Protein AF-A0A6B2CSM9-F1 (afdb_monomer_lite)

Structure (mmCIF, N/CA/C/O backbone):
data_AF-A0A6B2CSM9-F1
#
_entry.id   AF-A0A6B2CSM9-F1
#
loop_
_atom_site.group_PDB
_atom_site.id
_atom_site.type_symbol
_atom_site.label_atom_id
_atom_site.label_alt_id
_atom_site.label_comp_id
_atom_site.label_asym_id
_atom_site.label_entity_id
_atom_site.label_seq_id
_atom_site.pdbx_PDB_ins_code
_atom_site.Cartn_x
_atom_site.Cartn_y
_atom_site.Cartn_z
_atom_site.occupancy
_atom_site.B_iso_or_equiv
_atom_site.auth_seq_id
_atom_site.auth_comp_id
_atom_site.auth_asym_id
_atom_site.auth_atom_id
_atom_site.pdbx_PDB_model_num
ATOM 1 N N . ASP A 1 1 ? -30.050 -1.338 41.746 1.00 69.44 1 ASP A N 1
ATOM 2 C CA . ASP A 1 1 ? -28.692 -1.217 42.291 1.00 69.44 1 ASP A CA 1
ATOM 3 C C . ASP A 1 1 ? -27.949 -0.092 41.562 1.00 69.44 1 ASP A C 1
ATOM 5 O O . ASP A 1 1 ? -27.822 -0.172 40.341 1.00 69.44 1 ASP A O 1
ATOM 9 N N . PRO A 1 2 ? -27.566 1.001 42.246 1.00 74.75 2 PRO A N 1
ATOM 10 C CA . PRO A 1 2 ? -26.843 2.127 41.649 1.00 74.75 2 PRO A CA 1
ATOM 11 C C . PRO A 1 2 ? -25.490 1.728 41.043 1.00 74.75 2 PRO A C 1
ATOM 13 O O . PRO A 1 2 ? -25.093 2.294 40.026 1.00 74.75 2 PRO A O 1
ATOM 16 N N . PHE A 1 3 ? -24.815 0.724 41.611 1.00 78.69 3 PHE A N 1
ATOM 17 C CA . PHE A 1 3 ? -23.504 0.272 41.141 1.00 78.69 3 PHE A CA 1
ATOM 18 C C . PHE A 1 3 ? -23.590 -0.466 39.800 1.00 78.69 3 PHE A C 1
ATOM 20 O O . PHE A 1 3 ? -22.734 -0.284 38.938 1.00 78.69 3 PHE A O 1
ATOM 27 N N . ALA A 1 4 ? -24.677 -1.209 39.569 1.00 78.50 4 ALA A N 1
ATOM 28 C CA . ALA A 1 4 ? -24.918 -1.901 38.301 1.00 78.50 4 ALA A CA 1
ATOM 29 C C . ALA A 1 4 ? -25.088 -0.930 37.115 1.00 78.50 4 ALA A C 1
ATOM 31 O O . ALA A 1 4 ? -24.605 -1.201 36.018 1.00 78.50 4 ALA A O 1
ATOM 32 N N . LYS A 1 5 ? -25.724 0.230 37.339 1.00 80.25 5 LYS A N 1
ATOM 33 C CA . LYS A 1 5 ? -25.866 1.276 36.311 1.00 80.25 5 LYS A CA 1
ATOM 34 C C . LYS A 1 5 ? -24.530 1.943 35.986 1.00 80.25 5 LYS A C 1
ATOM 36 O O . LYS A 1 5 ? -24.262 2.220 34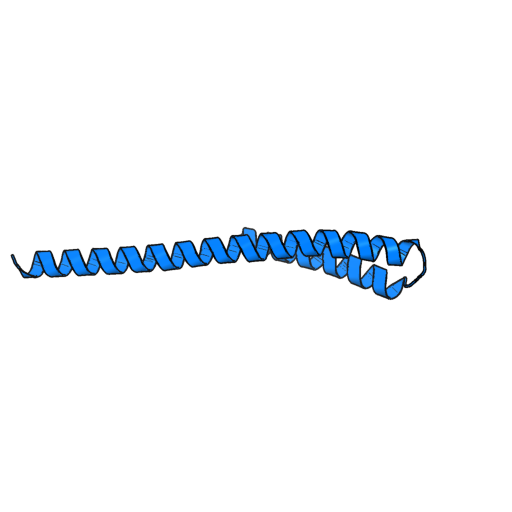.826 1.00 80.25 5 LYS A O 1
ATOM 41 N N . ILE A 1 6 ? -23.696 2.181 37.000 1.00 82.38 6 ILE A N 1
ATOM 42 C CA . ILE A 1 6 ? -22.354 2.750 36.811 1.00 82.38 6 ILE A CA 1
ATOM 43 C C . ILE A 1 6 ? -21.478 1.780 36.008 1.00 82.38 6 ILE A C 1
ATOM 45 O O . ILE A 1 6 ? -20.835 2.208 35.055 1.00 82.38 6 ILE A O 1
ATOM 49 N N . SER A 1 7 ? -21.515 0.482 36.332 1.00 86.38 7 SER A N 1
ATOM 50 C CA . SER A 1 7 ? -20.793 -0.553 35.577 1.00 86.38 7 SER A CA 1
ATOM 51 C C . SER A 1 7 ? -21.222 -0.592 34.109 1.00 86.38 7 SER A C 1
ATOM 53 O O . SER A 1 7 ? -20.373 -0.531 33.229 1.00 86.38 7 SER A O 1
ATOM 55 N N . GLN A 1 8 ? -22.532 -0.585 33.832 1.00 88.44 8 GLN A N 1
ATOM 56 C CA . GLN A 1 8 ? -23.045 -0.561 32.457 1.00 88.44 8 GLN A CA 1
ATOM 57 C C . GLN A 1 8 ? -22.576 0.663 31.666 1.00 88.44 8 GLN A C 1
ATOM 59 O O . GLN A 1 8 ? -22.210 0.532 30.500 1.00 88.44 8 GLN A O 1
ATOM 64 N N . THR A 1 9 ? -22.573 1.847 32.280 1.00 88.19 9 THR A N 1
ATOM 65 C CA . THR A 1 9 ? -22.091 3.065 31.617 1.00 88.19 9 THR A CA 1
ATOM 66 C C . THR A 1 9 ? -20.597 2.973 31.301 1.00 88.19 9 THR A C 1
ATOM 68 O O . THR A 1 9 ? -20.175 3.384 30.222 1.00 88.19 9 THR A O 1
ATOM 71 N N . ILE A 1 10 ? -19.791 2.414 32.210 1.00 90.38 10 ILE A N 1
ATOM 72 C CA . ILE A 1 10 ? -18.355 2.203 31.982 1.00 90.38 10 ILE A CA 1
ATOM 73 C C . ILE A 1 10 ? -18.135 1.227 30.820 1.00 90.38 10 ILE A C 1
ATOM 75 O O . ILE A 1 10 ? -17.369 1.537 29.909 1.00 90.38 10 ILE A O 1
ATOM 79 N N . ASP A 1 11 ? -18.854 0.105 30.793 1.00 92.50 11 ASP A N 1
ATOM 80 C CA . ASP A 1 11 ? -18.744 -0.894 29.723 1.00 92.50 11 ASP A CA 1
ATOM 81 C C . ASP A 1 11 ? -19.143 -0.319 28.356 1.00 92.50 11 ASP A C 1
ATOM 83 O O . ASP A 1 11 ? -18.488 -0.579 27.344 1.00 92.50 11 ASP A O 1
ATOM 87 N N . GLN A 1 12 ? -20.176 0.528 28.314 1.00 92.31 12 GLN A N 1
ATOM 88 C CA . GLN A 1 12 ? -20.583 1.231 27.095 1.00 92.31 12 GLN A CA 1
ATOM 89 C C . GLN A 1 12 ? -19.501 2.193 26.591 1.00 92.31 12 GLN A C 1
ATOM 91 O O . GLN A 1 12 ? -19.236 2.238 25.389 1.00 92.31 12 GLN A O 1
ATOM 96 N N . ILE A 1 13 ? -18.849 2.935 27.492 1.00 92.69 13 ILE A N 1
ATOM 97 C CA . ILE A 1 13 ? -17.756 3.846 27.129 1.00 92.69 13 ILE A CA 1
ATOM 98 C C . ILE A 1 13 ? -16.555 3.057 26.603 1.00 92.69 13 ILE A C 1
ATOM 100 O O . ILE A 1 13 ? -16.015 3.407 25.556 1.00 92.69 13 ILE A O 1
ATOM 104 N N . LEU A 1 14 ? -16.162 1.978 27.286 1.00 93.25 14 LEU A N 1
ATOM 105 C CA . LEU A 1 14 ? -15.055 1.122 26.856 1.00 93.25 14 LEU A CA 1
ATOM 106 C C . LEU A 1 14 ? -15.323 0.515 25.476 1.00 93.25 14 LEU A C 1
ATOM 108 O O . LEU A 1 14 ? -14.459 0.568 24.604 1.00 93.25 14 LEU A O 1
ATOM 112 N N . THR A 1 15 ? -16.546 0.039 25.244 1.00 95.44 15 THR A N 1
ATOM 113 C CA . THR A 1 15 ? -16.966 -0.493 23.941 1.00 95.44 15 THR A CA 1
ATOM 114 C C . THR A 1 15 ? -16.932 0.587 22.857 1.00 95.44 15 THR A C 1
ATOM 116 O O . THR A 1 15 ? -16.469 0.350 21.745 1.00 95.44 15 THR A O 1
ATOM 119 N N . SER A 1 16 ? -17.390 1.805 23.166 1.00 93.00 16 SER A N 1
ATOM 120 C CA . SER A 1 16 ? -17.349 2.919 22.216 1.00 93.00 16 SER A CA 1
ATOM 121 C C . SER A 1 16 ? -15.919 3.340 21.874 1.00 93.00 16 SER A C 1
ATOM 123 O O . SER A 1 16 ? -15.656 3.709 20.730 1.00 93.00 16 SER A O 1
ATOM 125 N N . LEU A 1 17 ? -15.005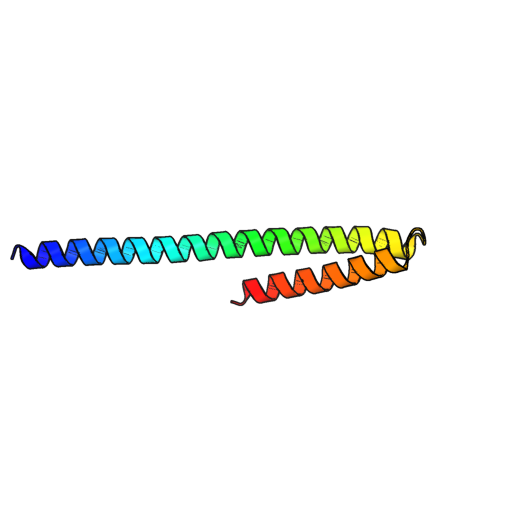 3.304 22.847 1.00 94.81 17 LEU A N 1
ATOM 126 C CA . LEU A 1 17 ? -13.591 3.601 22.631 1.00 94.81 17 LEU A CA 1
ATOM 127 C C . LEU A 1 17 ? -12.924 2.536 21.763 1.00 94.81 17 LEU A C 1
ATOM 129 O O . LEU A 1 17 ? -12.214 2.891 20.826 1.00 94.81 17 LEU A O 1
ATOM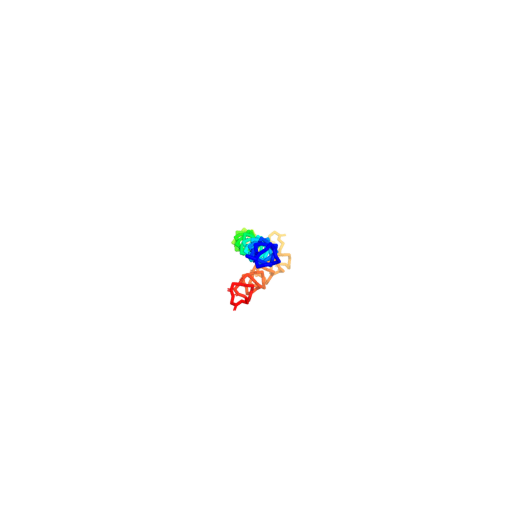 133 N N . ASP A 1 18 ? -13.186 1.256 22.025 1.00 94.81 18 ASP A N 1
ATOM 134 C CA . ASP A 1 18 ? -12.649 0.167 21.207 1.00 94.81 18 ASP A CA 1
ATOM 135 C C . ASP A 1 18 ? -13.152 0.278 19.760 1.00 94.81 18 ASP A C 1
ATOM 137 O O . ASP A 1 18 ? -12.359 0.337 18.822 1.00 94.81 18 ASP A O 1
ATOM 141 N N . ASN A 1 19 ? -14.457 0.490 19.570 1.00 95.19 19 ASN A N 1
ATOM 142 C CA . ASN A 1 19 ? -15.038 0.720 18.244 1.00 95.19 19 ASN A CA 1
ATOM 143 C C . ASN A 1 19 ? -14.420 1.931 17.529 1.00 95.19 19 ASN A C 1
ATOM 145 O O . ASN A 1 19 ? -14.181 1.889 16.323 1.00 95.19 19 ASN A O 1
ATOM 149 N N . PHE A 1 20 ? -14.149 3.021 18.250 1.00 94.88 20 PHE A N 1
ATOM 150 C CA . PHE A 1 20 ? -13.481 4.188 17.679 1.00 94.88 20 PHE A CA 1
ATOM 151 C C . PHE A 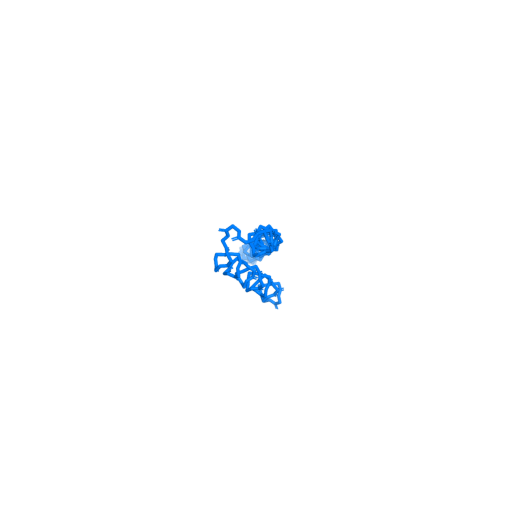1 20 ? -12.055 3.861 17.218 1.00 94.88 20 PHE A C 1
ATOM 153 O O . PHE A 1 20 ? -11.674 4.225 16.105 1.00 94.88 20 PHE A O 1
ATOM 160 N N . LEU A 1 21 ? -11.281 3.140 18.033 1.00 94.88 21 LEU A N 1
ATOM 161 C CA . LEU A 1 21 ? -9.919 2.730 17.689 1.00 94.88 21 LEU A CA 1
ATOM 162 C C . LEU A 1 21 ? -9.891 1.766 16.496 1.00 94.88 21 LEU A C 1
ATOM 164 O O . LEU A 1 21 ? -9.050 1.927 15.609 1.00 94.88 21 LEU A O 1
ATOM 168 N N . GLN A 1 22 ? -10.829 0.817 16.427 1.00 94.69 22 GLN A N 1
ATOM 169 C CA . GLN A 1 22 ? -10.971 -0.084 15.279 1.00 94.69 22 GLN A CA 1
ATOM 170 C C . GLN A 1 22 ? -11.320 0.688 14.002 1.00 94.69 22 GLN A C 1
ATOM 172 O O . GLN A 1 22 ? -10.646 0.528 12.986 1.00 94.69 22 GLN A O 1
ATOM 177 N N . ASN A 1 23 ? -12.295 1.601 14.063 1.00 94.69 23 ASN A N 1
ATOM 178 C CA . ASN A 1 23 ? -12.663 2.434 12.916 1.00 94.69 23 ASN A CA 1
ATOM 179 C C . ASN A 1 23 ? -11.491 3.301 12.435 1.00 94.69 23 ASN A C 1
ATOM 181 O O . ASN A 1 23 ? -11.239 3.395 11.235 1.00 94.69 23 ASN A O 1
ATOM 185 N N . LEU A 1 24 ? -10.732 3.911 13.353 1.00 93.69 24 LEU A N 1
ATOM 186 C CA . LEU A 1 24 ? -9.533 4.669 12.987 1.00 93.69 24 LEU A CA 1
ATOM 187 C C . LEU A 1 24 ? -8.485 3.787 12.304 1.00 93.69 24 LEU A C 1
ATOM 189 O O . LEU A 1 24 ? -7.914 4.196 11.290 1.00 93.69 24 LEU A O 1
ATOM 193 N N . LYS A 1 25 ? -8.248 2.581 12.831 1.00 92.69 25 LYS A N 1
ATOM 194 C CA . LYS A 1 25 ? -7.335 1.606 12.227 1.00 92.69 25 LYS A CA 1
ATOM 195 C C . LYS A 1 25 ? -7.769 1.274 10.797 1.00 92.69 25 LYS A C 1
ATOM 197 O O . LYS A 1 25 ? -6.935 1.320 9.893 1.00 92.69 25 LYS A O 1
ATOM 202 N N . GLU A 1 26 ? -9.048 0.985 10.571 1.00 93.38 26 GLU A N 1
ATOM 203 C CA . GLU A 1 26 ? -9.569 0.649 9.240 1.00 93.38 26 GLU A CA 1
ATOM 204 C C . GLU A 1 26 ? -9.488 1.814 8.251 1.00 93.38 26 GLU A C 1
ATOM 206 O O . GLU A 1 26 ? -9.049 1.635 7.110 1.00 93.38 26 GLU A O 1
ATOM 211 N N . VAL A 1 27 ? -9.852 3.025 8.680 1.00 94.62 27 VAL A N 1
ATOM 212 C CA . VAL A 1 27 ? -9.774 4.225 7.834 1.00 94.62 27 VAL A CA 1
ATOM 213 C C . VAL A 1 27 ? -8.329 4.503 7.426 1.00 94.62 27 VAL A C 1
ATOM 215 O O . VAL A 1 27 ? -8.062 4.766 6.247 1.00 94.62 27 VAL A O 1
ATOM 218 N N . LEU A 1 28 ? -7.389 4.399 8.372 1.00 92.06 28 LEU A N 1
ATOM 219 C CA . LEU A 1 28 ? -5.967 4.604 8.114 1.00 92.06 28 LEU A CA 1
ATOM 220 C C . LEU A 1 28 ? -5.415 3.539 7.162 1.00 92.06 28 LEU A C 1
ATOM 222 O O . LEU A 1 28 ? -4.755 3.873 6.178 1.00 92.06 28 LEU A O 1
ATOM 226 N N . LYS A 1 29 ? -5.741 2.266 7.408 1.00 94.31 29 LYS A N 1
ATOM 227 C CA . LYS A 1 29 ? -5.375 1.136 6.546 1.00 94.31 29 LYS A CA 1
ATOM 228 C C . LYS A 1 29 ? -5.867 1.351 5.114 1.00 94.31 29 LYS A C 1
ATOM 230 O O . LYS A 1 29 ? -5.101 1.182 4.164 1.00 94.31 29 LYS A O 1
ATOM 235 N N . THR A 1 30 ? -7.114 1.789 4.962 1.00 94.12 30 THR A N 1
ATOM 236 C CA . THR A 1 30 ? -7.735 2.071 3.662 1.00 94.12 30 THR A CA 1
ATOM 237 C C . THR A 1 30 ? -7.014 3.199 2.928 1.00 94.12 30 THR A C 1
ATOM 239 O O . THR A 1 30 ? -6.666 3.052 1.756 1.00 94.12 30 THR A O 1
ATOM 242 N N . HIS A 1 31 ? -6.734 4.311 3.614 1.00 94.50 31 HIS A N 1
ATOM 243 C CA . HIS A 1 31 ? -6.060 5.458 3.004 1.00 94.50 31 HIS A CA 1
ATOM 244 C C . HIS A 1 31 ? -4.622 5.140 2.605 1.00 94.50 31 HIS A C 1
ATOM 246 O O . HIS A 1 31 ? -4.233 5.434 1.475 1.00 94.50 31 HIS A O 1
ATOM 252 N N . ILE A 1 32 ? -3.846 4.501 3.486 1.00 93.06 32 ILE A N 1
ATOM 253 C CA . ILE A 1 32 ? -2.465 4.115 3.175 1.00 93.06 32 ILE A CA 1
ATOM 254 C C . ILE A 1 32 ? -2.447 3.163 1.979 1.00 93.06 32 ILE A C 1
ATOM 256 O O . ILE A 1 32 ? -1.702 3.392 1.031 1.00 93.06 32 ILE A O 1
ATOM 260 N N . THR A 1 33 ? -3.321 2.154 1.967 1.00 95.19 33 THR A N 1
ATOM 261 C CA . THR A 1 33 ? -3.429 1.208 0.847 1.00 95.19 33 THR A CA 1
ATOM 262 C C . THR A 1 33 ? -3.761 1.924 -0.462 1.00 95.19 33 THR A C 1
ATOM 264 O O . THR A 1 33 ? -3.107 1.691 -1.478 1.00 95.19 33 THR A O 1
ATOM 267 N N . SER A 1 34 ? -4.751 2.820 -0.445 1.00 95.31 34 SER A N 1
ATOM 268 C CA . SER A 1 34 ? -5.173 3.581 -1.625 1.00 95.31 34 SER A CA 1
ATOM 269 C C . SER A 1 34 ? -4.050 4.474 -2.169 1.00 95.31 34 SER A C 1
ATOM 271 O O . SER A 1 34 ? -3.743 4.437 -3.366 1.00 95.31 34 SER A O 1
ATOM 273 N N . ILE A 1 35 ? -3.370 5.217 -1.290 1.00 94.94 35 ILE A N 1
ATOM 274 C CA . ILE A 1 35 ? -2.249 6.091 -1.657 1.00 94.94 35 ILE A CA 1
ATOM 275 C C . ILE A 1 35 ? -1.087 5.264 -2.211 1.00 94.94 35 ILE A C 1
ATOM 277 O O . ILE A 1 35 ? -0.567 5.588 -3.278 1.00 94.94 35 ILE A O 1
ATOM 281 N N . SER A 1 36 ? -0.705 4.172 -1.543 1.00 95.94 36 SER A N 1
ATOM 282 C CA . SER A 1 36 ? 0.380 3.295 -1.991 1.00 95.94 36 SER A CA 1
ATOM 283 C C . SER A 1 36 ? 0.082 2.650 -3.347 1.00 95.94 36 SER A C 1
ATOM 285 O O . SER A 1 36 ? 0.951 2.652 -4.218 1.00 95.94 36 SER A O 1
ATOM 287 N N . LYS A 1 37 ? -1.145 2.168 -3.589 1.00 95.56 37 LYS A N 1
ATOM 288 C CA . LYS A 1 37 ? -1.544 1.632 -4.905 1.00 95.56 37 LYS A CA 1
ATOM 289 C C . LYS A 1 37 ? -1.508 2.706 -5.990 1.00 95.56 37 LYS A C 1
ATOM 291 O O . LYS A 1 37 ? -0.961 2.474 -7.065 1.00 95.56 37 LYS A O 1
ATOM 296 N N . THR A 1 38 ? -2.021 3.898 -5.696 1.00 96.75 38 THR A N 1
ATOM 297 C CA . THR A 1 38 ? -2.039 5.014 -6.654 1.00 96.75 38 THR A CA 1
ATOM 298 C C . THR A 1 38 ? -0.623 5.456 -7.025 1.00 96.75 38 THR A C 1
ATOM 300 O O . THR A 1 38 ? -0.284 5.554 -8.204 1.00 96.75 38 THR A O 1
ATOM 303 N N . LEU A 1 39 ? 0.239 5.662 -6.026 1.00 95.75 39 LEU A N 1
ATOM 304 C CA . LEU A 1 39 ? 1.639 6.025 -6.239 1.00 95.75 39 LEU A CA 1
ATOM 305 C C . LEU A 1 39 ? 2.409 4.930 -6.977 1.00 95.75 39 LEU A C 1
ATOM 307 O O . LEU A 1 39 ? 3.245 5.251 -7.816 1.00 95.75 39 LEU A O 1
ATOM 311 N N . SER A 1 40 ? 2.112 3.656 -6.712 1.00 97.56 40 SER A N 1
ATOM 312 C CA . SER A 1 40 ? 2.718 2.535 -7.428 1.00 97.56 40 SER A CA 1
ATOM 313 C C . SER A 1 40 ? 2.430 2.627 -8.927 1.00 97.56 40 SER A C 1
ATOM 315 O O . SER A 1 40 ? 3.357 2.582 -9.733 1.00 97.56 40 SER A O 1
ATOM 317 N N . VAL A 1 41 ? 1.172 2.859 -9.312 1.00 97.62 41 VAL A N 1
ATOM 318 C CA . VAL A 1 41 ? 0.792 3.011 -10.724 1.00 97.62 41 VAL A CA 1
ATOM 319 C C . VAL A 1 41 ? 1.508 4.202 -11.365 1.00 97.62 41 VAL A C 1
ATOM 321 O O . VAL A 1 41 ? 2.086 4.060 -12.442 1.00 97.62 41 VAL A O 1
ATOM 324 N N . ILE A 1 42 ? 1.531 5.360 -10.696 1.00 97.25 42 ILE A N 1
ATOM 325 C CA . ILE A 1 42 ? 2.203 6.564 -11.210 1.00 97.25 42 ILE A CA 1
ATOM 326 C C . ILE A 1 42 ? 3.704 6.309 -11.395 1.00 97.25 42 ILE A C 1
ATOM 328 O O . ILE A 1 42 ? 4.245 6.580 -12.466 1.00 97.25 42 ILE A O 1
ATOM 332 N N . LEU A 1 43 ? 4.376 5.750 -10.386 1.00 96.75 43 LEU A N 1
ATOM 333 C CA . LEU A 1 43 ? 5.800 5.418 -10.452 1.00 96.75 43 LEU A CA 1
ATOM 334 C C . LEU A 1 43 ? 6.094 4.377 -11.534 1.00 96.75 43 LEU A C 1
ATOM 336 O O . LEU A 1 43 ? 7.110 4.482 -12.214 1.00 96.75 43 LEU A O 1
ATOM 340 N N . GLY A 1 44 ? 5.202 3.406 -11.730 1.00 97.56 44 GLY A N 1
ATOM 341 C CA . GLY A 1 44 ? 5.324 2.399 -12.779 1.00 97.56 44 GLY A CA 1
ATOM 342 C C . GLY A 1 44 ? 5.249 3.020 -14.171 1.00 97.56 44 GLY A C 1
ATOM 343 O O . GLY A 1 44 ? 6.108 2.749 -15.008 1.00 97.56 44 GLY A O 1
ATOM 344 N N . LEU A 1 45 ? 4.276 3.906 -14.403 1.00 97.25 45 LEU A N 1
ATOM 345 C CA . LEU A 1 45 ? 4.103 4.609 -15.677 1.00 97.25 45 LEU A CA 1
ATOM 346 C C . LEU A 1 45 ? 5.262 5.571 -15.961 1.00 97.25 45 LEU A C 1
ATOM 348 O O . LEU A 1 45 ? 5.865 5.508 -17.031 1.00 97.25 45 LEU A O 1
ATOM 352 N N . VAL A 1 46 ? 5.616 6.427 -14.999 1.00 96.75 46 VAL A N 1
ATOM 353 C CA . VAL A 1 46 ? 6.737 7.370 -15.141 1.00 96.75 46 VAL A CA 1
ATOM 354 C C . VAL A 1 46 ? 8.054 6.610 -15.301 1.00 96.75 46 VAL A C 1
ATOM 356 O O . VAL A 1 46 ? 8.859 6.937 -16.171 1.00 96.75 46 VAL A O 1
ATOM 359 N N . GLY A 1 47 ? 8.259 5.552 -14.518 1.00 96.50 47 GLY A N 1
ATOM 360 C CA . GLY A 1 47 ? 9.438 4.700 -14.600 1.00 96.50 47 GLY A CA 1
ATOM 361 C C . GLY A 1 47 ? 9.567 4.004 -15.953 1.00 96.50 47 GLY A C 1
ATOM 362 O O . GLY A 1 47 ? 10.647 4.023 -16.544 1.00 96.50 47 GLY A O 1
ATOM 363 N N . ALA A 1 48 ? 8.468 3.460 -16.484 1.00 96.38 48 ALA A N 1
ATOM 364 C CA . ALA A 1 48 ? 8.420 2.877 -17.822 1.00 96.38 48 ALA A CA 1
ATOM 365 C C . ALA A 1 48 ? 8.743 3.919 -18.899 1.00 96.38 48 ALA A C 1
ATOM 367 O O . ALA A 1 48 ? 9.602 3.668 -19.745 1.00 96.38 48 ALA A O 1
ATOM 368 N N . LEU A 1 49 ? 8.138 5.109 -18.833 1.00 97.12 49 LEU A N 1
ATOM 369 C CA . LEU A 1 49 ? 8.436 6.200 -19.761 1.00 97.12 49 LEU A CA 1
ATOM 370 C C . LEU A 1 49 ? 9.923 6.567 -19.733 1.00 97.12 49 LEU A C 1
ATOM 372 O O . LEU A 1 49 ? 10.554 6.617 -20.785 1.00 97.12 49 LEU A O 1
ATOM 376 N N . LEU A 1 50 ? 10.519 6.764 -18.555 1.00 96.06 50 LEU A N 1
ATOM 377 C CA . LEU A 1 50 ? 11.939 7.114 -18.420 1.00 96.06 50 LEU A CA 1
ATOM 378 C C . LEU A 1 50 ? 12.879 5.993 -18.883 1.00 96.06 50 LEU A C 1
ATOM 380 O O . LEU A 1 50 ? 13.934 6.272 -19.459 1.00 96.06 50 LEU A O 1
ATOM 384 N N . TYR A 1 51 ? 12.500 4.736 -18.644 1.00 96.38 51 TYR A N 1
ATOM 385 C CA . TYR A 1 51 ? 13.284 3.570 -19.035 1.00 96.38 51 TYR A CA 1
ATOM 386 C C . TYR A 1 51 ? 13.281 3.370 -20.555 1.00 96.38 51 TYR A C 1
ATOM 388 O O . TYR A 1 51 ? 14.349 3.275 -21.163 1.00 96.38 51 TYR A O 1
ATOM 396 N N . PHE A 1 52 ? 12.097 3.355 -21.174 1.00 95.19 52 PHE A N 1
ATOM 397 C CA . PHE A 1 52 ? 11.944 3.093 -22.607 1.00 95.19 52 PHE A CA 1
ATOM 398 C C . PHE A 1 52 ? 12.313 4.292 -23.485 1.00 95.19 52 PHE A C 1
ATOM 400 O O . PHE A 1 52 ? 12.871 4.094 -24.560 1.00 95.19 52 PHE A O 1
ATOM 407 N N . SER A 1 53 ? 12.084 5.529 -23.027 1.00 94.75 53 SER A N 1
ATOM 408 C CA . SER A 1 53 ? 12.527 6.735 -23.753 1.00 94.75 53 SER A CA 1
ATOM 409 C C . SER A 1 53 ? 14.045 6.915 -23.762 1.00 94.75 53 SER A C 1
ATOM 411 O O . SER A 1 53 ? 14.571 7.704 -24.540 1.00 94.75 53 SER A O 1
ATOM 413 N N . GLY A 1 54 ? 14.768 6.222 -22.877 1.00 91.81 54 GLY A N 1
ATOM 414 C CA . GLY A 1 54 ? 16.213 6.360 -22.745 1.00 91.81 54 GLY A CA 1
ATOM 415 C C . GLY A 1 54 ? 16.674 7.659 -22.076 1.00 91.81 54 GLY A C 1
ATOM 416 O O . GLY A 1 54 ? 17.878 7.807 -21.886 1.00 91.81 54 GLY A O 1
ATOM 417 N N . ILE A 1 55 ? 15.754 8.546 -21.666 1.00 93.31 55 ILE A N 1
ATOM 418 C CA . ILE A 1 55 ? 16.066 9.822 -20.995 1.00 93.31 55 ILE A CA 1
ATOM 419 C C . ILE A 1 55 ? 16.818 9.570 -19.684 1.00 93.31 55 ILE A C 1
ATOM 421 O O . ILE A 1 55 ? 17.824 10.215 -19.403 1.00 93.31 55 ILE A O 1
ATOM 425 N N . ASN A 1 56 ? 16.348 8.612 -18.879 1.00 92.62 56 ASN A N 1
ATOM 426 C CA . ASN A 1 56 ? 17.019 8.215 -17.647 1.00 92.62 56 ASN A CA 1
ATOM 427 C C . ASN A 1 56 ? 16.747 6.739 -17.340 1.00 92.62 56 ASN A C 1
ATOM 429 O O . ASN A 1 56 ? 15.871 6.400 -16.545 1.00 92.62 56 ASN A O 1
ATOM 433 N N . LYS A 1 57 ? 17.521 5.846 -17.965 1.00 91.06 57 LYS A N 1
ATOM 434 C CA . LYS A 1 57 ? 17.325 4.392 -17.839 1.00 91.06 57 LYS A CA 1
ATOM 435 C C . LYS A 1 57 ? 17.466 3.886 -16.403 1.00 91.06 57 LYS A C 1
ATOM 437 O O . LYS A 1 57 ? 16.662 3.068 -15.962 1.00 91.06 57 LYS A O 1
ATOM 442 N N . TYR A 1 58 ? 18.470 4.362 -15.668 1.00 93.69 58 TYR A N 1
ATOM 443 C CA . TYR A 1 58 ? 18.714 3.915 -14.293 1.00 93.69 58 TYR A CA 1
ATOM 444 C C . TYR A 1 58 ? 17.648 4.446 -13.330 1.00 93.69 58 TYR A C 1
ATOM 446 O O . TYR A 1 58 ? 17.127 3.676 -12.525 1.00 93.69 58 TYR A O 1
ATOM 454 N N . GLY A 1 59 ? 17.254 5.718 -13.470 1.00 92.56 59 GLY A N 1
ATOM 455 C CA . GLY A 1 59 ? 16.149 6.297 -12.705 1.00 92.56 59 GLY A CA 1
ATOM 456 C C . GLY A 1 59 ? 14.810 5.629 -13.014 1.00 92.56 59 GLY A C 1
ATOM 457 O O . GLY A 1 59 ? 14.083 5.266 -12.094 1.00 92.56 59 GLY A O 1
ATOM 458 N N . GLY A 1 60 ? 14.523 5.370 -14.294 1.00 94.88 60 GLY A N 1
ATOM 459 C CA . GLY A 1 60 ? 13.324 4.653 -14.728 1.00 94.88 60 GLY A CA 1
ATOM 460 C C . GLY A 1 60 ? 13.246 3.238 -14.153 1.00 94.88 60 GLY A C 1
ATOM 461 O O . GLY A 1 60 ? 12.227 2.862 -13.579 1.00 94.88 60 GLY A O 1
ATOM 462 N N . ARG A 1 61 ? 14.351 2.479 -14.193 1.00 96.00 61 ARG A N 1
ATOM 463 C CA . ARG A 1 61 ? 14.437 1.155 -13.551 1.00 96.00 61 ARG A CA 1
ATOM 464 C C . ARG A 1 61 ? 14.203 1.239 -12.041 1.00 96.00 61 ARG A C 1
ATOM 466 O O . ARG A 1 61 ? 13.475 0.410 -11.502 1.00 96.00 61 ARG A O 1
ATOM 473 N N . GLY A 1 62 ? 14.788 2.232 -11.372 1.00 96.31 62 GLY A N 1
ATOM 474 C CA . GLY A 1 62 ? 14.570 2.473 -9.944 1.00 96.31 62 GLY A CA 1
ATOM 475 C C . GLY A 1 62 ? 13.102 2.753 -9.615 1.00 96.31 62 GLY A C 1
ATOM 476 O O . GLY A 1 62 ? 12.567 2.173 -8.676 1.00 96.31 62 GLY A O 1
ATOM 477 N N . MET A 1 63 ? 12.424 3.567 -10.428 1.00 96.38 63 MET A N 1
ATOM 478 C CA . MET A 1 63 ? 10.998 3.867 -10.263 1.00 96.38 63 MET A CA 1
ATOM 479 C C . MET A 1 63 ? 10.103 2.650 -10.509 1.00 96.38 63 MET A C 1
ATOM 481 O O . MET A 1 63 ? 9.169 2.439 -9.744 1.00 96.38 63 MET A O 1
ATOM 485 N N . ILE A 1 64 ? 10.407 1.812 -11.506 1.00 97.25 64 ILE A N 1
ATOM 486 C CA . ILE A 1 64 ? 9.667 0.561 -11.748 1.00 97.25 64 ILE A CA 1
ATOM 487 C C . ILE A 1 64 ? 9.807 -0.386 -10.550 1.00 97.25 64 ILE A C 1
ATOM 489 O O . ILE A 1 64 ? 8.818 -0.941 -10.078 1.00 97.25 64 ILE A O 1
ATOM 493 N N . ILE A 1 65 ? 11.023 -0.553 -10.023 1.00 96.62 65 ILE A N 1
ATOM 494 C CA . ILE A 1 65 ? 11.250 -1.385 -8.833 1.00 96.62 65 ILE A CA 1
ATOM 495 C C . ILE A 1 65 ? 10.510 -0.795 -7.627 1.00 96.62 65 ILE A C 1
ATOM 497 O O . ILE A 1 65 ? 9.815 -1.522 -6.921 1.00 96.62 65 ILE A O 1
ATOM 501 N N . GLY A 1 66 ? 10.604 0.521 -7.421 1.00 96.31 66 GLY A N 1
ATOM 502 C CA . GLY A 1 66 ? 9.884 1.227 -6.363 1.00 96.31 66 GLY A CA 1
ATOM 503 C C . GLY A 1 66 ? 8.369 1.054 -6.468 1.00 96.31 66 GLY A C 1
ATOM 504 O O . GLY A 1 66 ? 7.722 0.792 -5.461 1.00 96.31 66 GLY A O 1
ATOM 505 N N . ALA A 1 67 ? 7.810 1.109 -7.677 1.00 97.62 67 ALA A N 1
ATOM 506 C CA . ALA A 1 67 ? 6.398 0.854 -7.930 1.00 97.62 67 ALA A CA 1
ATOM 507 C C . ALA A 1 67 ? 5.984 -0.556 -7.496 1.00 97.62 67 ALA A C 1
ATOM 509 O O . ALA A 1 67 ? 4.989 -0.710 -6.785 1.00 97.62 67 ALA A O 1
ATOM 510 N N . ILE A 1 68 ? 6.761 -1.575 -7.870 1.00 97.38 68 ILE A N 1
ATOM 511 C CA . ILE A 1 68 ? 6.497 -2.968 -7.487 1.00 97.38 68 ILE A CA 1
ATOM 512 C C . ILE A 1 68 ? 6.554 -3.122 -5.965 1.00 97.38 68 ILE A C 1
ATOM 514 O O . ILE A 1 68 ? 5.632 -3.672 -5.368 1.00 97.38 68 ILE A O 1
ATOM 518 N N . LEU A 1 69 ? 7.600 -2.596 -5.322 1.00 97.00 69 LEU A N 1
ATOM 519 C CA . LEU A 1 69 ? 7.745 -2.659 -3.867 1.00 97.00 69 LEU A CA 1
ATOM 520 C C . LEU A 1 69 ? 6.592 -1.950 -3.146 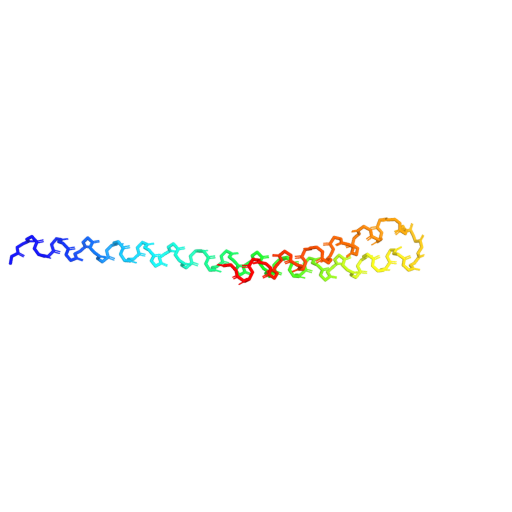1.00 97.00 69 LEU A C 1
ATOM 522 O O . LEU A 1 69 ? 6.070 -2.476 -2.167 1.00 97.00 69 LEU A O 1
ATOM 526 N N . LEU A 1 70 ? 6.157 -0.792 -3.644 1.00 96.38 70 LEU A N 1
ATOM 527 C CA . LEU A 1 70 ? 5.060 -0.030 -3.052 1.00 96.38 70 LEU A CA 1
ATOM 528 C C . LEU A 1 70 ? 3.710 -0.746 -3.208 1.00 96.38 70 LEU A C 1
ATOM 530 O O . LEU A 1 70 ? 2.883 -0.697 -2.300 1.00 96.38 70 LEU A O 1
ATOM 534 N N . TYR A 1 71 ? 3.500 -1.445 -4.328 1.00 96.31 71 TYR A N 1
ATOM 535 C CA . TYR A 1 71 ? 2.325 -2.296 -4.524 1.00 96.31 71 TYR A CA 1
ATOM 536 C C . TYR A 1 71 ? 2.316 -3.464 -3.537 1.00 96.31 71 TYR A C 1
ATOM 538 O O . TYR A 1 71 ? 1.318 -3.688 -2.857 1.00 96.31 71 TYR A O 1
ATOM 546 N N . LEU A 1 72 ? 3.444 -4.170 -3.408 1.00 95.81 72 LEU A N 1
ATOM 547 C CA . LEU A 1 72 ? 3.588 -5.272 -2.456 1.00 95.81 72 LEU A CA 1
ATOM 548 C C . LEU A 1 72 ? 3.390 -4.802 -1.012 1.00 95.81 72 LEU A C 1
ATOM 550 O O . LEU A 1 72 ? 2.748 -5.490 -0.226 1.00 95.81 72 LEU A O 1
ATOM 554 N N . PHE A 1 73 ? 3.887 -3.613 -0.673 1.00 93.50 73 PHE A N 1
ATOM 555 C CA . PHE A 1 73 ? 3.652 -2.998 0.628 1.00 93.50 73 PHE A CA 1
ATOM 556 C C . PHE A 1 73 ? 2.165 -2.698 0.869 1.00 93.50 73 PHE A C 1
ATOM 558 O O . PHE A 1 73 ? 1.653 -2.968 1.954 1.00 93.50 73 PHE A O 1
ATOM 565 N N . ALA A 1 74 ? 1.449 -2.193 -0.140 1.00 94.50 74 ALA A N 1
ATOM 566 C CA . ALA A 1 74 ? 0.011 -1.957 -0.042 1.00 94.50 74 ALA A CA 1
ATOM 567 C C . ALA A 1 74 ? -0.775 -3.262 0.168 1.00 94.50 74 ALA A C 1
ATOM 569 O O . ALA A 1 74 ? -1.688 -3.308 0.992 1.00 94.50 74 ALA A O 1
ATOM 570 N N . GLU A 1 75 ? -0.412 -4.328 -0.549 1.00 93.12 75 GLU A N 1
ATOM 571 C CA . GLU A 1 75 ? -1.005 -5.658 -0.365 1.00 93.12 75 GLU A CA 1
ATOM 572 C C . GLU A 1 75 ? -0.715 -6.211 1.032 1.00 93.12 75 GLU A C 1
ATOM 574 O O . GLU A 1 75 ? -1.634 -6.655 1.718 1.00 93.12 75 GLU A O 1
ATOM 579 N N . PHE A 1 76 ? 0.525 -6.082 1.511 1.00 93.31 76 PHE A N 1
ATOM 580 C CA 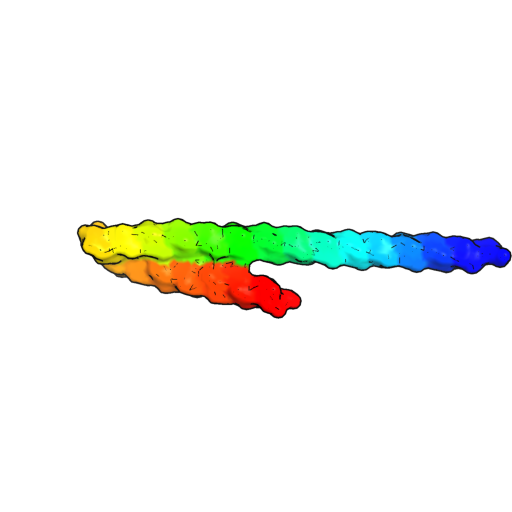. PHE A 1 76 ? 0.897 -6.484 2.865 1.00 93.31 76 PHE A CA 1
ATOM 581 C C . PHE A 1 76 ? 0.058 -5.766 3.930 1.00 93.31 76 PHE A C 1
ATOM 583 O O . PHE A 1 76 ? -0.497 -6.415 4.817 1.00 93.31 76 PHE A O 1
ATOM 590 N N . ILE A 1 77 ? -0.099 -4.442 3.818 1.00 90.50 77 ILE A N 1
ATOM 591 C CA . ILE A 1 77 ? -0.971 -3.680 4.719 1.00 90.50 77 ILE A CA 1
ATOM 592 C C . ILE A 1 77 ? -2.403 -4.181 4.614 1.00 90.50 77 ILE A C 1
ATOM 594 O O . ILE A 1 77 ? -3.032 -4.378 5.640 1.00 90.50 77 ILE A O 1
ATOM 598 N N . THR A 1 78 ? -2.916 -4.428 3.409 1.00 88.88 78 THR A N 1
ATOM 599 C CA . THR A 1 78 ? -4.292 -4.909 3.209 1.00 88.88 78 THR A CA 1
ATOM 600 C C . THR A 1 78 ? -4.542 -6.241 3.922 1.00 88.88 78 THR A C 1
ATOM 602 O O . THR A 1 78 ? -5.619 -6.438 4.487 1.00 88.88 78 THR A O 1
ATOM 605 N N . THR A 1 79 ? -3.549 -7.129 3.959 1.00 87.31 79 THR A N 1
ATOM 606 C CA . THR A 1 79 ? -3.652 -8.440 4.620 1.00 87.31 79 THR A CA 1
ATOM 607 C C . THR A 1 79 ? -3.561 -8.415 6.152 1.00 87.31 79 THR A C 1
ATOM 609 O O . THR A 1 79 ? -3.848 -9.435 6.772 1.00 87.31 79 THR A O 1
ATOM 612 N N . LEU A 1 80 ? -3.183 -7.283 6.761 1.00 75.19 80 LEU A N 1
ATOM 613 C CA . LEU A 1 80 ? -2.865 -7.148 8.195 1.00 75.19 80 LEU A CA 1
ATOM 614 C C . LEU A 1 80 ? -4.025 -6.585 9.030 1.00 75.19 80 LEU A C 1
ATOM 616 O O . LEU A 1 80 ? -4.274 -7.069 10.153 1.00 75.19 80 LEU A O 1
#

pLDDT: mean 92.89, std 5.6, range [69.44, 97.62]

Foldseek 3Di:
DVVVVVVVVVVVVVVVVVVVVVVVLVVVLVVLLVVLLVQLVVLLVVLVCCCVVVVHNVSSVVSPVSSVVSNVVSVVSVVD

Secondary structure (DSSP, 8-state):
-HHHHHHHHHHHHHHHHHHHHHHHHHHHHHHHHHHHHHHHHHHHHHHHHHHHSSSSHHHHHHHHHHHHHHHHHHHHHHH-

Sequence (80 aa):
DPFAKISQTIDQILTSLDNFLQNLKEVLKTHITSISKTLSVILGLVGALLYFSGINKYGGRGMIIGAILLYLFAEFITTL

Radius of gyration: 22.51 Å; chains: 1; bounding box: 47×18×66 Å